Protein AF-A0A2H6MW61-F1 (afdb_monomer)

Structure (mmCIF, N/CA/C/O backbone):
data_AF-A0A2H6MW61-F1
#
_entry.id   AF-A0A2H6MW61-F1
#
loop_
_atom_site.group_PDB
_atom_site.id
_atom_site.type_symbol
_atom_site.label_atom_id
_atom_site.label_alt_id
_atom_site.label_comp_id
_atom_site.label_asym_id
_atom_site.label_entity_id
_atom_site.label_seq_id
_atom_site.pdbx_PDB_ins_code
_atom_site.Cartn_x
_atom_site.Cartn_y
_atom_site.Cartn_z
_atom_site.occupancy
_atom_site.B_iso_or_equiv
_atom_site.auth_seq_id
_atom_site.auth_comp_id
_atom_site.auth_asym_id
_atom_site.auth_atom_id
_atom_site.pdbx_PDB_model_num
ATOM 1 N N . GLY A 1 1 ? -20.844 -7.692 7.297 1.00 74.25 1 GLY A N 1
ATOM 2 C CA . GLY A 1 1 ? -19.670 -7.343 6.476 1.00 74.25 1 GLY A CA 1
ATOM 3 C C . GLY A 1 1 ? -18.438 -7.556 7.317 1.00 74.25 1 GLY A C 1
ATOM 4 O O . GLY A 1 1 ? -18.528 -7.338 8.519 1.00 74.25 1 GLY A O 1
ATOM 5 N N . LYS A 1 2 ? -17.348 -8.031 6.718 1.00 93.31 2 LYS A N 1
ATOM 6 C CA . LYS A 1 2 ? -16.084 -8.287 7.413 1.00 93.31 2 LYS A CA 1
ATOM 7 C C . LYS A 1 2 ? -15.495 -6.965 7.920 1.00 93.31 2 LYS A C 1
ATOM 9 O O . LYS A 1 2 ? -15.616 -5.941 7.245 1.00 93.31 2 LYS A O 1
ATOM 14 N N . THR A 1 3 ? -14.907 -6.978 9.106 1.00 95.81 3 THR A N 1
ATOM 15 C CA . THR A 1 3 ? -14.278 -5.806 9.725 1.00 95.81 3 THR A CA 1
ATOM 16 C C . THR A 1 3 ? -12.868 -6.143 10.192 1.00 95.81 3 THR A C 1
ATOM 18 O O . THR A 1 3 ? -12.508 -7.317 10.312 1.00 95.81 3 THR A O 1
ATOM 21 N N . MET A 1 4 ? -12.051 -5.118 10.424 1.00 94.69 4 MET A N 1
ATOM 22 C CA . MET A 1 4 ? -10.743 -5.269 11.056 1.00 94.69 4 MET A CA 1
ATOM 23 C C . MET A 1 4 ? -10.389 -4.059 11.914 1.00 94.69 4 MET A C 1
ATOM 25 O O . MET A 1 4 ? -10.886 -2.959 11.681 1.00 94.69 4 MET A O 1
ATOM 29 N N . LEU A 1 5 ? -9.500 -4.266 12.884 1.00 94.44 5 LEU A N 1
ATOM 30 C CA . LEU A 1 5 ? -8.906 -3.188 13.666 1.00 94.44 5 LEU A CA 1
ATOM 31 C C . LEU A 1 5 ? -7.694 -2.616 12.932 1.00 94.44 5 LEU A C 1
ATOM 33 O O . LEU A 1 5 ? -6.813 -3.360 12.500 1.00 94.44 5 LEU A O 1
ATOM 37 N N . VAL A 1 6 ? -7.642 -1.293 12.829 1.00 90.44 6 VAL A N 1
ATOM 38 C CA . VAL A 1 6 ? -6.517 -0.551 12.256 1.00 90.44 6 VAL A CA 1
ATOM 39 C C . VAL A 1 6 ? -6.099 0.575 13.184 1.00 90.44 6 VAL A C 1
ATOM 41 O O . VAL A 1 6 ? -6.922 1.141 13.894 1.00 90.44 6 VAL A O 1
ATOM 44 N N . SER A 1 7 ? -4.818 0.924 13.152 1.00 90.69 7 SER A N 1
ATOM 45 C CA . SER A 1 7 ? -4.273 2.054 13.903 1.00 90.69 7 SER A CA 1
ATOM 46 C C . SER A 1 7 ? -3.738 3.101 12.937 1.00 90.69 7 SER A C 1
ATOM 48 O O . SER A 1 7 ? -2.942 2.798 12.049 1.00 90.69 7 SER A O 1
ATOM 50 N N . GLY A 1 8 ? -4.177 4.345 13.123 1.00 86.06 8 GLY A N 1
ATOM 51 C CA . GLY A 1 8 ? -3.647 5.504 12.407 1.00 86.06 8 GLY A CA 1
ATOM 52 C C . GLY A 1 8 ? -2.491 6.174 13.155 1.00 86.06 8 GLY A C 1
ATOM 53 O O . GLY A 1 8 ? -1.957 5.646 14.127 1.00 86.06 8 GLY A O 1
ATOM 54 N N . VAL A 1 9 ? -2.156 7.404 12.755 1.00 82.69 9 VAL A N 1
ATOM 55 C CA . VAL A 1 9 ? -1.073 8.206 13.368 1.00 82.69 9 VAL A CA 1
ATOM 56 C C . VAL A 1 9 ? -1.297 8.473 14.863 1.00 82.69 9 VAL A C 1
ATOM 58 O O . VAL A 1 9 ? -0.337 8.625 15.613 1.00 82.69 9 VAL A O 1
ATOM 61 N N . LYS A 1 10 ? -2.555 8.496 15.320 1.00 85.81 10 LYS A N 1
ATOM 62 C CA . LYS A 1 10 ? -2.901 8.661 16.741 1.00 85.81 10 LYS A CA 1
ATOM 63 C C . LYS A 1 10 ? -2.623 7.410 17.589 1.00 85.81 10 LYS A C 1
ATOM 65 O O . LYS A 1 10 ? -2.702 7.490 18.807 1.00 85.81 10 LYS A O 1
ATOM 70 N N . GLY A 1 11 ? -2.317 6.267 16.971 1.00 86.19 11 GLY A N 1
ATOM 71 C CA . GLY A 1 11 ? -2.015 5.000 17.648 1.00 86.19 11 GLY A CA 1
ATOM 72 C C . GLY A 1 11 ? -3.237 4.247 18.184 1.00 86.19 11 GLY A C 1
ATOM 73 O O . GLY A 1 11 ? -3.205 3.022 18.256 1.00 86.19 11 GLY A O 1
ATOM 74 N N . GLU A 1 12 ? -4.327 4.948 18.493 1.00 90.56 12 GLU A N 1
ATOM 75 C CA . GLU A 1 12 ? -5.593 4.353 18.929 1.00 90.56 12 GLU A CA 1
ATOM 76 C C . GLU A 1 12 ? -6.193 3.455 17.828 1.00 90.56 12 GLU A C 1
ATOM 78 O O . GLU A 1 12 ? -6.417 3.933 16.707 1.00 90.56 12 GLU A O 1
ATOM 83 N N . PRO A 1 13 ? -6.432 2.158 18.107 1.00 92.06 13 PRO A N 1
ATOM 84 C CA . PRO A 1 13 ? -7.088 1.266 17.163 1.00 92.06 13 PRO A CA 1
ATOM 85 C C . PRO A 1 13 ? -8.559 1.638 16.968 1.00 92.06 13 PRO A C 1
ATOM 87 O O . PRO A 1 13 ? -9.263 1.936 17.931 1.00 92.06 13 PRO A O 1
ATOM 90 N N . PHE A 1 14 ? -9.044 1.543 15.736 1.00 91.94 14 PHE A N 1
ATOM 91 C CA . PHE A 1 14 ? -10.454 1.697 15.395 1.00 91.94 14 PHE A CA 1
ATOM 92 C C . PHE A 1 14 ? -10.889 0.615 14.405 1.00 91.94 14 PHE A C 1
ATOM 94 O O . PHE A 1 14 ? -10.076 0.058 13.665 1.00 91.94 14 PHE A O 1
ATOM 101 N N . GLU A 1 15 ? -12.175 0.277 14.432 1.00 95.75 15 GLU A N 1
ATOM 102 C CA . GLU A 1 15 ? -12.745 -0.756 13.571 1.00 95.75 15 GLU A CA 1
ATOM 103 C C . GLU A 1 15 ? -13.152 -0.171 12.217 1.00 95.75 15 GLU A C 1
ATOM 105 O O . GLU A 1 15 ? -13.824 0.858 12.142 1.00 95.75 15 GLU A O 1
ATOM 110 N N . VAL A 1 16 ? -12.768 -0.851 11.139 1.00 95.75 16 VAL A N 1
ATOM 111 C CA . VAL A 1 16 ? -13.093 -0.466 9.763 1.00 95.75 16 VAL A CA 1
ATOM 112 C C . VAL A 1 16 ? -13.763 -1.611 9.028 1.00 95.75 16 VAL A C 1
ATOM 114 O O . VAL A 1 16 ? -13.499 -2.786 9.293 1.00 95.75 16 VAL A O 1
ATOM 117 N N . LYS A 1 17 ? -14.633 -1.271 8.076 1.00 96.88 17 LYS A N 1
ATOM 118 C CA . LYS A 1 17 ? -15.276 -2.259 7.205 1.00 96.88 17 LYS A CA 1
ATOM 119 C C . LYS A 1 17 ? -14.343 -2.636 6.064 1.00 96.88 17 LYS A C 1
ATOM 121 O O . LYS A 1 17 ? -13.686 -1.775 5.485 1.00 96.88 17 LYS A O 1
ATOM 126 N N . ILE A 1 18 ? -14.356 -3.912 5.711 1.00 97.06 18 ILE A N 1
ATOM 127 C CA . ILE A 1 18 ? -13.675 -4.442 4.537 1.00 97.06 18 ILE A CA 1
ATOM 128 C C . ILE A 1 18 ? -14.694 -4.573 3.405 1.00 97.06 18 ILE A C 1
ATOM 130 O O . ILE A 1 18 ? -15.777 -5.136 3.589 1.00 97.06 18 ILE A O 1
ATOM 134 N N . ILE A 1 19 ? -14.339 -4.042 2.240 1.00 95.81 19 ILE A N 1
ATOM 135 C CA . ILE A 1 19 ? -15.047 -4.259 0.981 1.00 95.81 19 ILE A CA 1
ATOM 136 C C . ILE A 1 19 ? -14.253 -5.310 0.213 1.00 95.81 19 ILE A C 1
ATOM 138 O O . ILE A 1 19 ? -13.094 -5.087 -0.134 1.00 95.81 19 ILE A O 1
ATOM 142 N N . GLU A 1 20 ? -14.870 -6.463 -0.010 1.00 95.44 20 GLU A N 1
ATOM 143 C CA . GLU A 1 20 ? -14.196 -7.625 -0.585 1.00 95.44 20 GLU A CA 1
ATOM 144 C C . GLU A 1 20 ? -14.200 -7.585 -2.120 1.00 95.44 20 GLU A C 1
ATOM 146 O O . GLU A 1 20 ? -15.150 -7.093 -2.734 1.00 95.44 20 GLU A O 1
ATOM 151 N N . ASN A 1 21 ? -13.161 -8.157 -2.738 1.00 93.81 21 ASN A N 1
ATOM 152 C CA . ASN A 1 21 ? -13.046 -8.344 -4.195 1.00 93.81 21 ASN A CA 1
ATOM 153 C C . ASN A 1 21 ? -13.189 -7.058 -5.031 1.00 93.81 21 ASN A C 1
ATOM 155 O O . ASN A 1 21 ? -13.817 -7.047 -6.096 1.00 93.81 21 ASN A O 1
ATOM 159 N N . VAL A 1 22 ? -12.587 -5.963 -4.571 1.00 94.69 22 VAL A N 1
ATOM 160 C CA . VAL A 1 22 ? -12.526 -4.725 -5.345 1.00 94.69 22 VAL A CA 1
ATOM 161 C C . VAL A 1 22 ? -11.485 -4.860 -6.447 1.00 94.69 22 VAL A C 1
ATOM 163 O O . VAL A 1 22 ? -10.330 -5.221 -6.221 1.00 94.69 22 VAL A O 1
ATOM 166 N N . VAL A 1 23 ? -11.907 -4.542 -7.668 1.00 95.19 23 VAL A N 1
ATOM 167 C CA . VAL A 1 23 ? -11.035 -4.529 -8.839 1.00 95.19 23 VAL A CA 1
ATOM 168 C C . VAL A 1 23 ? -10.393 -3.155 -8.976 1.00 95.19 23 VAL A C 1
ATOM 170 O O . VAL A 1 23 ? -11.079 -2.168 -9.243 1.00 95.19 23 VAL A O 1
ATOM 173 N N . LEU A 1 24 ? -9.067 -3.111 -8.873 1.00 91.19 24 LEU A N 1
ATOM 174 C CA . LEU A 1 24 ? -8.268 -1.930 -9.180 1.00 91.19 24 LEU A CA 1
ATOM 175 C C . LEU A 1 24 ? -7.682 -2.077 -10.583 1.00 91.19 24 LEU A C 1
ATOM 177 O O . LEU A 1 24 ? -7.087 -3.104 -10.913 1.00 91.19 24 LEU A O 1
ATOM 181 N N . LYS A 1 25 ? -7.857 -1.046 -11.413 1.00 90.19 25 LYS A N 1
ATOM 182 C CA . LYS A 1 25 ? -7.293 -0.976 -12.764 1.00 90.19 25 LYS A CA 1
ATOM 183 C C . LYS A 1 25 ? -6.444 0.281 -12.896 1.00 90.19 25 LYS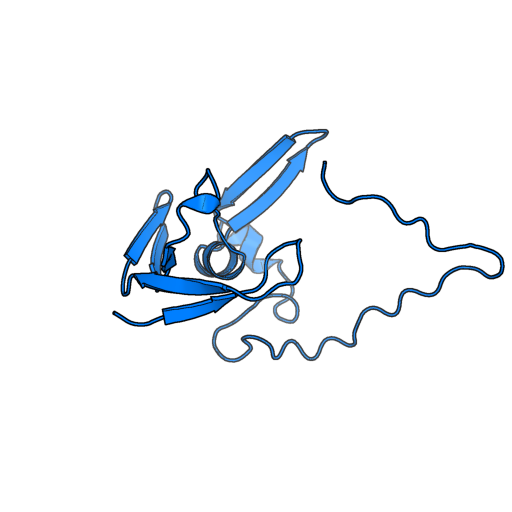 A C 1
ATOM 185 O O . LYS A 1 25 ? -6.959 1.384 -12.725 1.00 90.19 25 LYS A O 1
ATOM 190 N N . VAL A 1 26 ? -5.177 0.102 -13.253 1.00 82.25 26 VAL A N 1
ATOM 191 C CA . VAL A 1 26 ? -4.225 1.187 -13.510 1.00 82.25 26 VAL A CA 1
ATOM 192 C C . VAL A 1 26 ? -3.557 0.901 -14.849 1.00 82.25 26 VAL A C 1
ATOM 194 O O . VAL A 1 26 ? -2.845 -0.086 -14.987 1.00 82.25 26 VAL A O 1
ATOM 197 N N . GLY A 1 27 ? -3.835 1.722 -15.864 1.00 82.12 27 GLY A N 1
ATOM 198 C CA . GLY A 1 27 ? -3.359 1.467 -17.227 1.00 82.12 27 GLY A CA 1
ATOM 199 C C . GLY A 1 27 ? -3.808 0.096 -17.757 1.00 82.12 27 GLY A C 1
ATOM 200 O O . GLY A 1 27 ? -5.009 -0.199 -17.808 1.00 82.12 27 GLY A O 1
ATOM 201 N N . CYS A 1 28 ? -2.836 -0.726 -18.163 1.00 79.56 28 CYS A N 1
ATOM 202 C CA . CYS A 1 28 ? -3.022 -2.118 -18.587 1.00 79.56 28 CYS A CA 1
ATOM 203 C C . CYS A 1 28 ? -3.035 -3.126 -17.420 1.00 79.56 28 CYS A C 1
ATOM 205 O O . CYS A 1 28 ? -3.506 -4.247 -17.611 1.00 79.56 28 CYS A O 1
ATOM 207 N N . SER A 1 29 ? -2.600 -2.728 -16.222 1.00 81.06 29 SER A N 1
ATOM 208 C CA . SER A 1 29 ? -2.551 -3.584 -15.035 1.00 81.06 29 SER A CA 1
ATOM 209 C C . SER A 1 29 ? -3.901 -3.641 -14.321 1.00 81.06 29 SER A C 1
ATOM 211 O O . SER A 1 29 ? -4.627 -2.645 -14.201 1.00 81.06 29 SER A O 1
ATOM 213 N N . LYS A 1 30 ? -4.251 -4.831 -13.826 1.00 88.88 30 LYS A N 1
ATOM 214 C CA . LYS A 1 30 ? -5.492 -5.080 -13.089 1.00 88.88 30 LYS A CA 1
ATOM 215 C C . LYS A 1 30 ? -5.253 -6.082 -11.968 1.00 88.88 30 LYS A C 1
ATOM 217 O O . LYS A 1 30 ? -4.772 -7.181 -12.223 1.00 88.88 30 LYS A O 1
ATOM 222 N N . ILE A 1 31 ? -5.681 -5.728 -10.760 1.00 89.75 31 ILE A N 1
ATOM 223 C CA . ILE A 1 31 ? -5.634 -6.602 -9.582 1.00 89.75 31 ILE A CA 1
ATOM 224 C C . ILE A 1 31 ? -7.007 -6.662 -8.908 1.00 89.75 31 ILE A C 1
ATOM 226 O O . ILE A 1 31 ? -7.833 -5.762 -9.072 1.00 89.75 31 ILE A O 1
ATOM 230 N N . SER A 1 32 ? -7.257 -7.736 -8.163 1.00 93.75 32 SER A N 1
ATOM 231 C CA . SER A 1 32 ? -8.424 -7.879 -7.289 1.00 93.75 32 SER A CA 1
ATOM 232 C C . SER A 1 32 ? -7.933 -7.968 -5.853 1.00 93.75 32 SER A C 1
ATOM 234 O O . SER A 1 32 ? -7.071 -8.799 -5.564 1.00 93.75 32 SER A O 1
ATOM 236 N N . MET A 1 33 ? -8.456 -7.125 -4.968 1.00 93.38 33 MET A N 1
ATOM 237 C CA . MET A 1 33 ? -8.076 -7.115 -3.557 1.00 93.38 33 MET A CA 1
ATOM 238 C C . MET A 1 33 ? -9.215 -6.637 -2.658 1.00 93.38 33 MET A C 1
ATOM 240 O O . MET A 1 33 ? -10.153 -5.979 -3.105 1.00 93.38 33 MET A O 1
ATOM 244 N N . ASP A 1 34 ? -9.105 -6.954 -1.375 1.00 94.50 34 ASP A N 1
ATOM 245 C CA . ASP A 1 34 ? -9.963 -6.391 -0.339 1.00 94.50 34 ASP A CA 1
ATOM 246 C C . ASP A 1 34 ? -9.477 -4.976 0.013 1.00 94.50 34 ASP A C 1
ATOM 248 O O . ASP A 1 34 ? -8.272 -4.737 0.093 1.00 94.50 34 ASP A O 1
ATOM 252 N N . VAL A 1 35 ? -10.394 -4.033 0.239 1.00 94.38 35 VAL A N 1
ATOM 253 C CA . VAL A 1 35 ? -10.059 -2.640 0.591 1.00 94.38 35 VAL A CA 1
ATOM 254 C C . VAL A 1 35 ? -10.762 -2.193 1.866 1.00 94.38 35 VAL A C 1
ATOM 256 O O . VAL A 1 35 ? -11.826 -2.699 2.226 1.00 94.38 35 VAL A O 1
ATOM 259 N N . LEU A 1 36 ? -10.169 -1.213 2.548 1.00 95.25 36 LEU A N 1
ATOM 260 C CA . LEU A 1 36 ? -10.688 -0.668 3.799 1.00 95.25 36 LEU A CA 1
ATOM 261 C C . LEU A 1 36 ? -11.562 0.551 3.534 1.00 95.25 36 LEU A C 1
ATOM 263 O O . LEU A 1 36 ? -11.136 1.503 2.882 1.00 95.25 36 LEU A O 1
ATO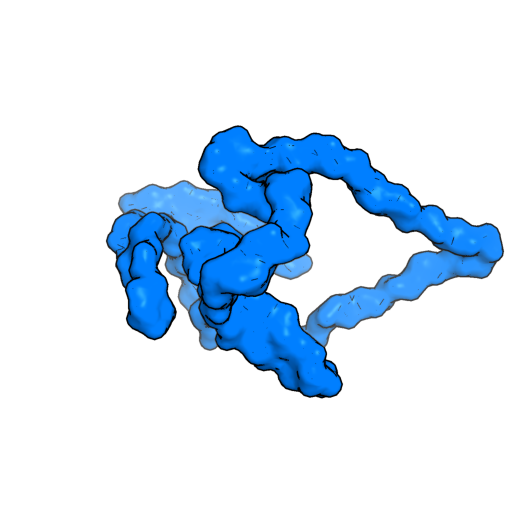M 267 N N . TYR A 1 37 ? -12.772 0.541 4.080 1.00 94.56 37 TYR A N 1
ATOM 268 C CA . TYR A 1 37 ? -13.657 1.695 4.054 1.00 94.56 37 TYR A CA 1
ATOM 269 C C . TYR A 1 37 ? -13.434 2.561 5.295 1.00 94.56 37 TYR A C 1
ATOM 271 O O . TYR A 1 37 ? -13.825 2.178 6.400 1.00 94.56 37 TYR A O 1
ATOM 279 N N . ILE A 1 38 ? -12.809 3.723 5.089 1.00 93.62 38 ILE A N 1
ATOM 280 C CA . ILE A 1 38 ? -12.458 4.691 6.136 1.00 93.62 38 ILE A CA 1
ATOM 281 C C . ILE A 1 38 ? -12.944 6.084 5.705 1.00 93.62 38 ILE A C 1
ATOM 283 O O . ILE A 1 38 ? -12.192 6.820 5.062 1.00 93.62 38 ILE A O 1
ATOM 287 N N . PRO A 1 39 ? -14.204 6.458 5.991 1.00 89.44 39 PRO A N 1
ATOM 288 C CA . PRO A 1 39 ? -14.752 7.742 5.550 1.00 89.44 39 PRO A CA 1
ATOM 289 C C . PRO A 1 39 ? -14.021 8.948 6.163 1.00 89.44 39 PRO A C 1
ATOM 291 O O . PRO A 1 39 ? -13.940 10.003 5.538 1.00 89.44 39 PRO A O 1
ATOM 294 N N . GLU A 1 40 ? -13.429 8.794 7.348 1.00 88.06 40 GLU A N 1
ATOM 295 C CA . GLU A 1 40 ? -12.694 9.844 8.060 1.00 88.06 40 GLU A CA 1
ATOM 296 C C . GLU A 1 40 ? -11.334 10.174 7.426 1.00 88.06 40 GLU A C 1
ATOM 298 O O . GLU A 1 40 ? -10.744 11.201 7.758 1.00 88.06 40 GLU A O 1
ATOM 303 N N . ALA A 1 41 ? -10.822 9.334 6.517 1.00 87.19 41 ALA A N 1
ATOM 304 C CA . ALA A 1 41 ? -9.525 9.556 5.877 1.00 87.19 41 ALA A CA 1
ATOM 305 C C . ALA A 1 41 ? -9.511 10.799 4.967 1.00 87.19 41 ALA A C 1
ATOM 307 O O . ALA A 1 41 ? -8.442 11.325 4.665 1.00 87.19 41 ALA A O 1
ATOM 308 N N . GLY A 1 42 ? -10.678 11.265 4.502 1.00 88.88 42 GLY A N 1
ATOM 309 C CA . GLY A 1 42 ? -10.826 12.459 3.657 1.00 88.88 42 GLY A CA 1
ATOM 310 C C . GLY A 1 42 ? -10.298 12.317 2.221 1.00 88.88 42 GLY A C 1
ATOM 311 O O . GLY A 1 42 ? -10.620 13.137 1.365 1.00 88.88 42 GLY A O 1
ATOM 312 N N . MET A 1 43 ? -9.525 11.271 1.935 1.00 90.12 43 MET A N 1
ATOM 313 C CA . MET A 1 43 ? -9.054 10.899 0.606 1.00 90.12 43 MET A CA 1
ATOM 314 C C . MET A 1 43 ? -8.837 9.389 0.521 1.00 90.12 43 MET A C 1
ATOM 316 O O . MET A 1 43 ? -8.611 8.720 1.531 1.00 90.12 43 MET A O 1
ATOM 320 N N . ASN A 1 44 ? -8.860 8.858 -0.699 1.00 91.81 44 ASN A N 1
ATOM 321 C CA . ASN A 1 44 ? -8.516 7.463 -0.939 1.00 91.81 44 ASN A CA 1
ATOM 322 C C . ASN A 1 44 ? -6.996 7.290 -0.880 1.00 91.81 44 ASN A C 1
ATOM 324 O O . ASN A 1 44 ? -6.256 8.065 -1.486 1.00 91.81 44 ASN A O 1
ATOM 328 N N . LEU A 1 45 ? -6.543 6.257 -0.177 1.00 91.25 45 LEU A N 1
ATOM 329 C CA . LEU A 1 45 ? -5.128 5.937 -0.024 1.00 91.25 45 LEU A CA 1
ATOM 330 C C . LEU A 1 45 ? -4.813 4.644 -0.774 1.00 91.25 45 LEU A C 1
ATOM 332 O O . LEU A 1 45 ? -5.517 3.648 -0.617 1.00 91.25 45 LEU A O 1
ATOM 336 N N . LEU A 1 46 ? -3.739 4.658 -1.564 1.00 89.12 46 LEU A N 1
ATOM 337 C CA . LEU A 1 46 ? -3.192 3.453 -2.177 1.00 89.12 46 LEU A CA 1
ATOM 338 C C . LEU A 1 46 ? -2.092 2.904 -1.264 1.00 89.12 46 LEU A C 1
ATOM 340 O O . LEU A 1 46 ? -1.062 3.549 -1.058 1.00 89.12 46 LEU A O 1
ATOM 344 N N . GLY A 1 47 ? -2.352 1.744 -0.666 1.00 88.94 47 GLY A N 1
ATOM 345 C CA . GLY A 1 47 ? -1.423 1.085 0.244 1.00 88.94 47 GLY A CA 1
ATOM 346 C C . GLY A 1 47 ? -0.220 0.470 -0.472 1.00 88.94 47 GLY A C 1
ATOM 347 O O . GLY A 1 47 ? -0.179 0.351 -1.698 1.00 88.94 47 GLY A O 1
ATOM 348 N N . ARG A 1 48 ? 0.778 0.053 0.318 1.00 87.56 48 ARG A N 1
ATOM 349 C CA . ARG A 1 48 ? 1.963 -0.647 -0.207 1.00 87.56 48 ARG A CA 1
ATOM 350 C C . ARG A 1 48 ? 1.607 -1.987 -0.842 1.00 87.56 48 ARG A C 1
ATOM 352 O O . ARG A 1 48 ? 2.198 -2.347 -1.842 1.00 87.56 48 ARG A O 1
ATOM 359 N N . ASP A 1 49 ? 0.638 -2.689 -0.272 1.00 86.50 49 ASP A N 1
ATOM 360 C CA . ASP A 1 49 ? 0.084 -3.930 -0.808 1.00 86.50 49 ASP A CA 1
ATOM 361 C C . ASP A 1 49 ? -0.424 -3.758 -2.246 1.00 86.50 49 ASP A C 1
ATOM 363 O O . ASP A 1 49 ? -0.057 -4.533 -3.127 1.00 86.50 49 ASP A O 1
ATOM 367 N N . ALA A 1 50 ? -1.200 -2.703 -2.504 1.00 88.12 50 ALA A N 1
ATOM 368 C CA . ALA A 1 50 ? -1.691 -2.393 -3.840 1.00 88.12 50 ALA A CA 1
ATOM 369 C C . ALA A 1 50 ? -0.564 -1.944 -4.784 1.00 88.12 50 ALA A C 1
ATOM 371 O O . ALA A 1 50 ? -0.511 -2.402 -5.923 1.00 88.12 50 ALA A O 1
ATOM 372 N N . LEU A 1 51 ? 0.350 -1.082 -4.318 1.00 87.25 51 LEU A N 1
ATOM 373 C CA . LEU A 1 51 ? 1.501 -0.617 -5.104 1.00 87.25 51 LEU A CA 1
ATOM 374 C C . LEU A 1 51 ? 2.419 -1.775 -5.526 1.00 87.25 51 LEU A C 1
ATOM 376 O O . LEU A 1 51 ? 2.811 -1.841 -6.686 1.00 87.25 51 LEU A O 1
ATOM 380 N N . SER A 1 52 ? 2.726 -2.702 -4.616 1.00 82.12 52 SER A N 1
ATOM 381 C CA . SER A 1 52 ? 3.546 -3.884 -4.907 1.00 82.12 52 SER A CA 1
ATOM 382 C C . SER A 1 52 ? 2.846 -4.829 -5.881 1.00 82.12 52 SER A C 1
ATOM 384 O O . SER A 1 52 ? 3.447 -5.248 -6.864 1.00 82.12 52 SER A O 1
ATOM 386 N N . LEU A 1 53 ? 1.556 -5.109 -5.670 1.00 84.38 53 LEU A N 1
ATOM 387 C CA . LEU A 1 53 ? 0.770 -5.974 -6.556 1.00 84.38 53 LEU A CA 1
ATOM 388 C C . LEU A 1 53 ? 0.599 -5.417 -7.973 1.00 84.38 53 LEU A C 1
ATOM 390 O O . LEU A 1 53 ? 0.499 -6.185 -8.926 1.00 84.38 53 LEU A O 1
ATOM 394 N N . LEU A 1 54 ? 0.523 -4.094 -8.110 1.00 84.31 54 LEU A N 1
ATOM 395 C CA . LEU A 1 54 ? 0.441 -3.420 -9.404 1.00 84.31 54 LEU A CA 1
ATOM 396 C C . LEU A 1 54 ? 1.803 -3.293 -10.098 1.00 84.31 54 LEU A C 1
ATOM 398 O O . LEU A 1 54 ? 1.829 -2.869 -11.252 1.00 84.31 54 LEU A O 1
ATOM 402 N N . GLY A 1 55 ? 2.903 -3.631 -9.414 1.00 80.81 55 GLY A N 1
ATOM 403 C CA . GLY A 1 55 ? 4.255 -3.407 -9.915 1.00 80.81 55 GLY A CA 1
ATOM 404 C C . GLY A 1 55 ? 4.538 -1.918 -10.090 1.00 80.81 55 GLY A C 1
ATOM 405 O O . GLY A 1 55 ? 4.966 -1.496 -11.155 1.00 80.81 55 GLY A O 1
ATOM 406 N N . CYS A 1 56 ? 4.219 -1.090 -9.094 1.00 83.19 56 CYS A N 1
ATOM 407 C CA . CYS A 1 56 ? 4.422 0.352 -9.187 1.00 83.19 56 CYS A CA 1
ATOM 408 C C . CYS A 1 56 ? 5.810 0.792 -8.701 1.00 83.19 56 CYS A C 1
ATOM 410 O O . CYS A 1 56 ? 6.295 0.344 -7.663 1.00 83.19 56 CYS A O 1
ATOM 412 N N . GLU A 1 57 ? 6.382 1.775 -9.391 1.00 82.12 57 GLU A N 1
ATOM 413 C CA . GLU A 1 57 ? 7.576 2.516 -8.993 1.00 82.12 57 GLU A CA 1
ATOM 414 C C . GLU A 1 57 ? 7.202 3.920 -8.498 1.00 82.12 57 GLU A C 1
ATOM 416 O O . GLU A 1 57 ? 6.344 4.595 -9.075 1.00 82.12 57 GLU A O 1
ATOM 421 N N . LEU A 1 58 ? 7.869 4.379 -7.435 1.00 86.31 58 LEU A N 1
ATOM 422 C CA . LEU A 1 58 ? 7.767 5.753 -6.945 1.00 86.31 58 LEU A CA 1
ATOM 423 C C . LEU A 1 58 ? 9.008 6.541 -7.362 1.00 86.31 58 LEU A C 1
ATOM 425 O O . LEU A 1 58 ? 10.092 6.332 -6.821 1.00 86.31 58 LEU A O 1
ATOM 429 N N . ILE A 1 59 ? 8.838 7.493 -8.278 1.00 84.69 59 ILE A N 1
ATOM 430 C CA . ILE A 1 59 ? 9.920 8.364 -8.742 1.00 84.69 59 ILE A CA 1
ATOM 431 C C . ILE A 1 59 ? 9.795 9.723 -8.059 1.00 84.69 59 ILE A C 1
ATOM 433 O O . ILE A 1 59 ? 8.816 10.452 -8.256 1.00 84.69 59 ILE A O 1
ATOM 437 N N . PHE A 1 60 ? 10.814 10.070 -7.275 1.00 88.38 60 PHE A N 1
ATOM 438 C CA . PHE A 1 60 ? 10.941 11.364 -6.613 1.00 88.38 60 PHE A CA 1
ATOM 439 C C . PHE A 1 60 ? 11.821 12.292 -7.451 1.00 88.38 60 PHE A C 1
ATOM 441 O O . PHE A 1 60 ? 12.982 11.993 -7.715 1.00 88.38 60 PHE A O 1
ATOM 448 N N . SER A 1 61 ? 11.272 13.435 -7.854 1.00 90.56 61 SER A N 1
ATOM 449 C CA . SER A 1 61 ? 11.979 14.456 -8.626 1.00 90.56 61 SER A CA 1
ATOM 450 C C . SER A 1 61 ? 11.757 15.823 -7.986 1.00 90.56 61 SER A C 1
ATOM 452 O O . SER A 1 61 ? 10.731 16.475 -8.206 1.00 90.56 61 SER A O 1
ATOM 454 N N . GLY A 1 62 ? 12.730 16.260 -7.184 1.00 91.12 62 GLY A N 1
ATOM 455 C CA . GLY A 1 62 ? 12.610 17.466 -6.365 1.00 91.12 62 GLY A CA 1
ATOM 456 C C . GLY A 1 62 ? 11.487 17.317 -5.338 1.00 91.12 62 GLY A C 1
ATOM 457 O O . GLY A 1 62 ? 11.479 16.371 -4.558 1.00 91.12 62 GLY A O 1
ATOM 458 N N . GLU A 1 63 ? 10.520 18.232 -5.364 1.00 89.81 63 GLU A N 1
ATOM 459 C CA . GLU A 1 63 ? 9.357 18.225 -4.460 1.00 89.81 63 GLU A CA 1
ATOM 460 C C . GLU A 1 63 ? 8.194 17.351 -4.959 1.00 89.81 63 GLU A C 1
ATOM 462 O O . GLU A 1 63 ? 7.156 17.258 -4.305 1.00 89.81 63 GLU A O 1
ATOM 467 N N . LYS A 1 64 ? 8.331 16.717 -6.132 1.00 89.00 64 LYS A N 1
ATOM 468 C CA . LYS A 1 64 ? 7.275 15.900 -6.737 1.00 89.00 64 LYS A CA 1
ATOM 469 C C . LYS A 1 64 ? 7.560 14.415 -6.563 1.00 89.00 64 LYS A C 1
ATOM 471 O O . LYS A 1 64 ? 8.682 13.960 -6.775 1.00 89.00 64 LYS A O 1
ATOM 476 N N . CYS A 1 65 ? 6.510 13.661 -6.259 1.00 87.81 65 CYS A N 1
ATOM 477 C CA . CYS A 1 65 ? 6.487 12.208 -6.360 1.00 87.81 65 CYS A CA 1
ATOM 478 C C . CYS A 1 65 ? 5.540 11.818 -7.499 1.00 87.81 65 CYS A C 1
ATOM 480 O O . CYS A 1 65 ? 4.440 12.363 -7.606 1.00 87.81 65 CYS A O 1
ATOM 482 N N . SER A 1 66 ? 5.976 10.899 -8.354 1.00 87.62 66 SER A N 1
ATOM 483 C CA . SER A 1 66 ? 5.166 10.322 -9.426 1.00 87.62 66 SER A CA 1
ATOM 484 C C . SER A 1 66 ? 5.145 8.806 -9.298 1.00 87.62 66 SER A C 1
ATOM 486 O O . SER A 1 66 ? 6.147 8.206 -8.917 1.00 87.62 66 SER A O 1
ATOM 488 N N . VAL A 1 67 ? 3.991 8.209 -9.587 1.00 86.88 67 VAL A N 1
ATOM 489 C CA . VAL A 1 67 ? 3.792 6.758 -9.565 1.00 86.88 67 VAL A CA 1
ATOM 490 C C . VAL A 1 67 ? 3.778 6.265 -11.005 1.00 86.88 67 VAL A C 1
ATOM 492 O O . VAL A 1 67 ? 2.988 6.767 -11.805 1.00 86.88 67 VAL A O 1
ATOM 495 N N . HIS A 1 68 ? 4.629 5.296 -11.322 1.00 84.00 68 HIS A N 1
ATOM 496 C CA . HIS A 1 68 ? 4.720 4.673 -1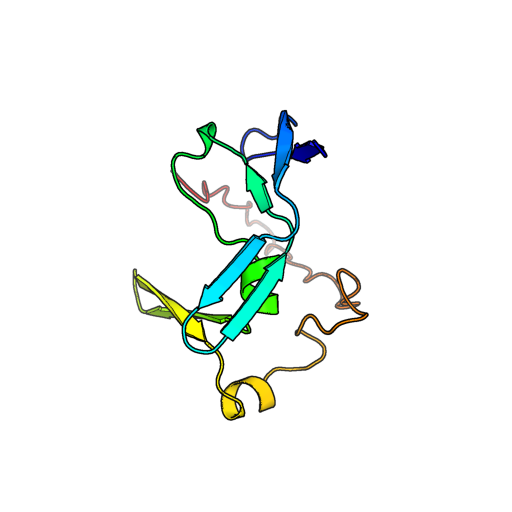2.645 1.00 84.00 68 HIS A CA 1
ATOM 497 C C . HIS A 1 68 ? 4.492 3.171 -12.530 1.00 84.00 68 HIS A C 1
ATOM 499 O O . HIS A 1 68 ? 4.715 2.595 -11.469 1.00 84.00 68 HIS A O 1
ATOM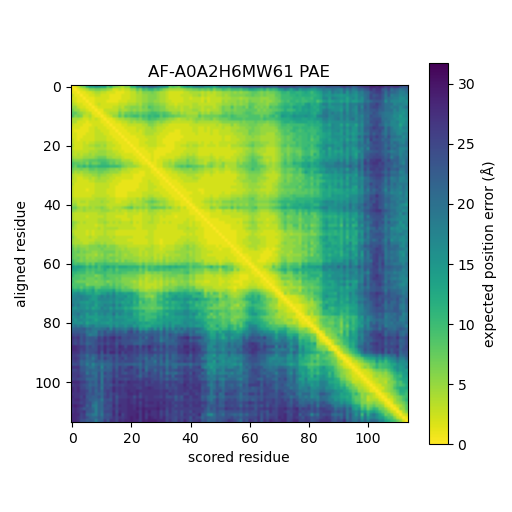 505 N N . LEU A 1 69 ? 4.019 2.535 -13.599 1.00 82.31 69 LEU A N 1
ATOM 506 C CA . LEU A 1 69 ? 4.040 1.075 -13.692 1.00 82.31 69 LEU A CA 1
ATOM 507 C C . LEU A 1 69 ? 5.442 0.658 -14.132 1.00 82.31 69 LEU A C 1
ATOM 509 O O . LEU A 1 69 ? 5.975 1.251 -15.069 1.00 82.31 69 LEU A O 1
ATOM 513 N N . LEU A 1 70 ? 6.011 -0.339 -13.463 1.00 76.50 70 LEU A N 1
ATOM 514 C CA . LEU A 1 70 ? 7.258 -0.962 -13.879 1.00 76.50 70 LEU A CA 1
ATOM 515 C C . LEU A 1 70 ? 7.064 -1.596 -15.258 1.00 76.50 70 LEU A C 1
ATOM 517 O O . LEU A 1 70 ? 6.048 -2.241 -15.524 1.00 76.50 70 LEU A O 1
ATOM 521 N N . ILE A 1 71 ? 8.051 -1.396 -16.123 1.00 75.00 71 ILE A N 1
ATOM 522 C CA . ILE A 1 71 ? 8.199 -2.154 -17.369 1.00 75.00 71 ILE A CA 1
ATOM 523 C C . ILE A 1 71 ? 9.109 -3.365 -17.126 1.00 75.00 71 ILE A C 1
ATOM 525 O O . ILE A 1 71 ? 9.936 -3.343 -16.209 1.00 75.00 71 ILE A O 1
ATOM 529 N N . ASP A 1 72 ? 9.004 -4.388 -17.976 1.00 70.00 72 ASP A N 1
ATOM 530 C CA . ASP A 1 72 ? 9.749 -5.653 -17.855 1.00 70.00 72 ASP A CA 1
ATOM 531 C C . ASP A 1 72 ? 11.268 -5.444 -17.673 1.00 70.00 72 ASP A C 1
ATOM 533 O O . ASP A 1 72 ? 11.908 -6.135 -16.876 1.00 70.00 72 ASP A O 1
ATOM 537 N N . GLU A 1 73 ? 11.871 -4.458 -18.357 1.00 71.19 73 GLU A N 1
ATOM 538 C CA . GLU A 1 73 ? 13.301 -4.165 -18.194 1.00 71.19 73 GLU A CA 1
ATOM 539 C C . GLU A 1 73 ? 13.646 -3.628 -16.798 1.00 71.19 73 GLU A C 1
ATOM 541 O O . GLU A 1 73 ? 14.692 -3.980 -16.249 1.00 71.19 73 GLU A O 1
ATOM 546 N N . GLN A 1 74 ? 12.782 -2.802 -16.202 1.00 68.06 74 GLN A N 1
ATOM 547 C CA . GLN A 1 74 ? 12.988 -2.272 -14.852 1.00 68.06 74 GLN A CA 1
ATOM 548 C C . GLN A 1 74 ? 12.796 -3.360 -13.799 1.00 68.06 74 GLN A C 1
ATOM 550 O O . GLN A 1 74 ? 13.558 -3.413 -12.839 1.00 68.06 74 GLN A O 1
ATOM 555 N N . GLU A 1 75 ? 11.825 -4.253 -13.989 1.00 67.19 75 GLU A N 1
ATOM 556 C CA . GLU A 1 75 ? 11.621 -5.388 -13.087 1.00 67.19 75 GLU A CA 1
ATOM 557 C C . GLU A 1 75 ? 12.845 -6.320 -13.078 1.00 67.19 75 GLU A C 1
ATOM 559 O O . GLU A 1 75 ? 13.273 -6.776 -12.019 1.00 67.19 75 GLU A O 1
ATOM 564 N N . SER A 1 76 ? 13.482 -6.522 -14.239 1.00 68.00 76 SER A N 1
ATOM 565 C CA . SER A 1 76 ? 14.630 -7.430 -14.397 1.00 68.00 76 SER A CA 1
ATOM 566 C C . SER A 1 76 ? 15.890 -7.044 -13.608 1.00 68.00 76 SER A C 1
ATOM 568 O O . SER A 1 76 ? 16.752 -7.893 -13.375 1.00 68.00 76 SER A O 1
ATOM 570 N N . ILE A 1 77 ? 16.009 -5.777 -13.196 1.00 73.88 77 ILE A N 1
ATOM 571 C CA . ILE A 1 77 ? 17.163 -5.256 -12.448 1.00 73.88 77 ILE A CA 1
ATOM 572 C C . ILE A 1 77 ? 16.890 -5.108 -10.945 1.00 73.88 77 ILE A C 1
ATOM 574 O O . ILE A 1 77 ? 17.796 -4.735 -10.196 1.00 73.88 77 ILE A O 1
ATOM 578 N N . ILE A 1 78 ? 15.662 -5.383 -10.491 1.00 66.00 78 ILE A N 1
ATOM 579 C CA . ILE A 1 78 ? 15.310 -5.358 -9.069 1.00 66.00 78 ILE A CA 1
ATOM 580 C C . ILE A 1 78 ? 15.886 -6.607 -8.397 1.00 66.00 78 ILE A C 1
ATOM 582 O O . ILE A 1 78 ? 15.691 -7.726 -8.867 1.00 66.00 78 ILE A O 1
ATOM 586 N N . ASP A 1 79 ? 16.575 -6.426 -7.266 1.00 69.50 79 ASP A N 1
ATOM 587 C CA . ASP A 1 79 ? 17.050 -7.553 -6.463 1.00 69.50 79 ASP A CA 1
ATOM 588 C C . ASP A 1 79 ? 15.840 -8.371 -5.959 1.00 69.50 79 ASP A C 1
ATOM 590 O O . ASP A 1 79 ? 15.020 -7.850 -5.188 1.00 69.50 79 ASP A O 1
ATOM 594 N N . PRO A 1 80 ? 15.712 -9.654 -6.346 1.00 65.06 80 PRO A N 1
ATOM 595 C CA . PRO A 1 80 ? 14.591 -10.495 -5.936 1.00 65.06 80 PRO A CA 1
ATOM 596 C C . PRO A 1 80 ? 14.535 -10.731 -4.418 1.00 65.06 80 PRO A C 1
ATOM 598 O O . PRO A 1 80 ? 13.496 -11.144 -3.908 1.00 65.06 80 PRO A O 1
ATOM 601 N N . LEU A 1 81 ? 15.617 -10.460 -3.675 1.00 65.81 81 LEU A N 1
ATOM 602 C CA . LEU A 1 81 ? 15.631 -10.487 -2.210 1.00 65.81 81 LEU A CA 1
ATOM 603 C C . LEU A 1 81 ? 14.952 -9.271 -1.578 1.00 65.81 81 LEU A C 1
ATOM 605 O O . LEU A 1 81 ? 14.626 -9.325 -0.395 1.00 65.81 81 LEU A O 1
ATOM 609 N N . VAL A 1 82 ? 14.766 -8.184 -2.330 1.00 60.59 82 VAL A N 1
ATOM 610 C CA . VAL A 1 82 ? 14.130 -6.938 -1.871 1.00 60.59 82 VAL A CA 1
ATOM 611 C C . VAL A 1 82 ? 12.666 -6.868 -2.318 1.00 60.59 82 VAL A C 1
ATOM 613 O O . VAL A 1 82 ? 11.851 -6.218 -1.660 1.00 60.59 82 VAL A O 1
ATOM 616 N N . TRP A 1 83 ? 12.313 -7.560 -3.404 1.00 66.25 83 TRP A N 1
ATOM 617 C CA . TRP A 1 83 ? 10.960 -7.578 -3.955 1.00 66.25 83 TRP A CA 1
ATOM 618 C C . TRP A 1 83 ? 10.018 -8.541 -3.215 1.00 66.25 83 TRP A C 1
ATOM 620 O O . TRP A 1 83 ? 10.377 -9.663 -2.852 1.00 66.25 83 TRP A O 1
ATOM 630 N N . GLU A 1 84 ? 8.768 -8.121 -3.013 1.00 57.22 84 GLU A N 1
ATOM 631 C CA . GLU A 1 84 ? 7.737 -8.964 -2.406 1.00 57.22 84 GLU A CA 1
ATOM 632 C C . GLU A 1 84 ? 7.180 -9.955 -3.440 1.00 57.22 84 GLU A C 1
ATOM 634 O O . GLU A 1 84 ? 6.218 -9.676 -4.147 1.00 57.22 84 GLU A O 1
ATOM 639 N N . ALA A 1 85 ? 7.785 -11.139 -3.541 1.00 55.97 85 ALA A N 1
ATOM 640 C CA . ALA A 1 85 ? 7.235 -12.229 -4.344 1.00 55.97 85 ALA A CA 1
ATOM 641 C C . ALA A 1 85 ? 6.131 -12.999 -3.588 1.00 55.97 85 ALA A C 1
ATOM 643 O O . ALA A 1 85 ? 6.148 -13.117 -2.355 1.00 55.97 85 ALA A O 1
ATOM 644 N N . GLY A 1 86 ? 5.189 -13.595 -4.329 1.00 43.31 86 GLY A N 1
ATOM 645 C CA . GLY A 1 86 ? 4.194 -14.513 -3.767 1.00 43.31 86 GLY A CA 1
ATOM 646 C C . GLY A 1 86 ? 4.871 -15.681 -3.036 1.00 43.31 86 GLY A C 1
ATOM 647 O O . GLY A 1 86 ? 5.595 -16.455 -3.649 1.00 43.31 86 GLY A O 1
ATOM 648 N N . GLY A 1 87 ? 4.652 -15.789 -1.721 1.00 46.75 87 GLY A N 1
ATOM 649 C CA . GLY A 1 87 ? 5.324 -16.758 -0.837 1.00 46.75 87 GLY A CA 1
ATOM 650 C C . GLY A 1 87 ? 6.270 -16.127 0.193 1.00 46.75 87 GLY A C 1
ATOM 651 O O . GLY A 1 87 ? 6.506 -16.730 1.236 1.00 46.75 87 GLY A O 1
ATOM 652 N N . ASN A 1 88 ? 6.712 -14.883 -0.034 1.00 51.06 88 ASN A N 1
ATOM 653 C CA . ASN A 1 88 ? 7.627 -14.150 0.852 1.00 51.06 88 ASN A CA 1
ATOM 654 C C . ASN A 1 88 ? 6.962 -12.927 1.512 1.00 51.06 88 ASN A C 1
ATOM 656 O O . ASN A 1 88 ? 7.647 -12.084 2.096 1.00 51.06 88 ASN A O 1
ATOM 660 N N . ARG A 1 89 ? 5.623 -12.835 1.447 1.00 44.22 89 ARG A N 1
ATOM 661 C CA . ARG A 1 89 ? 4.819 -11.766 2.061 1.00 44.22 89 ARG A CA 1
ATOM 662 C C . ARG A 1 89 ? 5.126 -11.664 3.559 1.00 44.22 89 ARG A C 1
ATOM 664 O O . ARG A 1 89 ? 4.749 -12.543 4.328 1.00 44.22 89 ARG A O 1
ATOM 671 N N . GLY A 1 90 ? 5.839 -10.618 3.976 1.00 45.84 90 GLY A N 1
ATOM 672 C CA . GLY A 1 90 ? 6.254 -10.432 5.375 1.00 45.84 90 GLY A CA 1
ATOM 673 C C . GLY A 1 90 ? 7.426 -11.311 5.843 1.00 45.84 90 GLY A C 1
ATOM 674 O O . GLY A 1 90 ? 7.718 -11.332 7.035 1.00 45.84 90 GLY A O 1
ATOM 675 N N . ILE A 1 91 ? 8.111 -12.013 4.930 1.00 47.50 91 ILE A N 1
ATOM 676 C CA . ILE A 1 91 ? 9.246 -12.913 5.212 1.00 47.50 91 ILE A CA 1
ATOM 677 C C . ILE A 1 91 ? 10.471 -12.517 4.374 1.00 47.50 91 ILE A C 1
ATOM 679 O O . ILE A 1 91 ? 11.275 -13.362 3.976 1.00 47.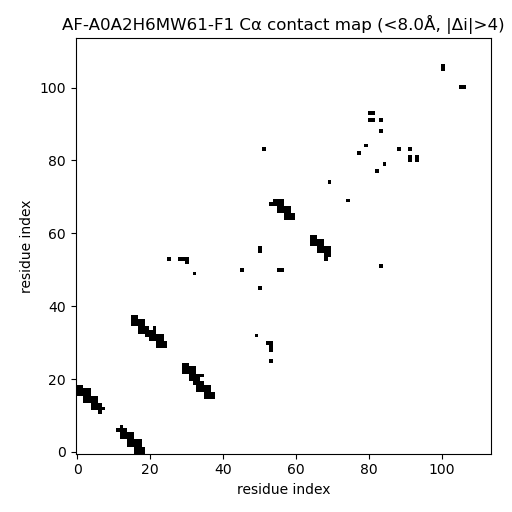50 91 ILE A O 1
ATOM 683 N N . LEU A 1 92 ? 10.654 -11.225 4.099 1.00 52.12 92 LEU A N 1
ATOM 684 C CA . LEU A 1 92 ? 11.965 -10.754 3.666 1.00 52.12 92 LEU A CA 1
ATOM 685 C C . LEU A 1 92 ? 12.892 -10.919 4.876 1.00 52.12 92 LEU A C 1
ATOM 687 O O . LEU A 1 92 ? 12.900 -10.086 5.780 1.00 52.12 92 LEU A O 1
ATOM 691 N N . LYS A 1 93 ? 13.633 -12.037 4.937 1.00 54.72 93 LYS A N 1
ATOM 692 C CA . LYS A 1 93 ? 14.674 -12.313 5.949 1.00 54.72 93 LYS A CA 1
ATOM 693 C C . LYS A 1 93 ? 15.906 -11.430 5.716 1.00 54.72 93 LYS A C 1
ATOM 695 O O . LYS A 1 93 ? 17.040 -11.896 5.770 1.00 54.72 93 LYS A O 1
ATOM 700 N N . ILE A 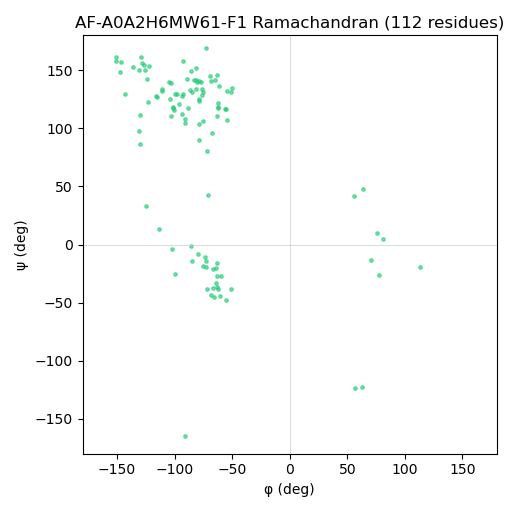1 94 ? 15.675 -10.160 5.418 1.00 59.62 94 ILE A N 1
ATOM 701 C CA . ILE A 1 94 ? 16.705 -9.142 5.369 1.00 59.62 94 ILE A CA 1
ATOM 702 C C . ILE A 1 94 ? 16.962 -8.766 6.832 1.00 59.62 94 ILE A C 1
ATOM 704 O O . ILE A 1 94 ? 16.007 -8.447 7.550 1.00 59.62 94 ILE A O 1
ATOM 708 N N . PRO A 1 95 ? 18.215 -8.837 7.312 1.00 58.38 95 PRO A N 1
ATOM 709 C CA . PRO A 1 95 ? 18.560 -8.306 8.620 1.00 58.38 95 PRO A CA 1
ATOM 710 C C . PRO A 1 95 ? 18.043 -6.864 8.725 1.00 58.38 95 PRO A C 1
ATOM 712 O O . PRO A 1 95 ? 18.265 -6.090 7.789 1.00 58.38 95 PRO A O 1
ATOM 715 N N . PRO A 1 96 ? 17.343 -6.481 9.809 1.00 57.25 96 PRO A N 1
ATOM 716 C CA . P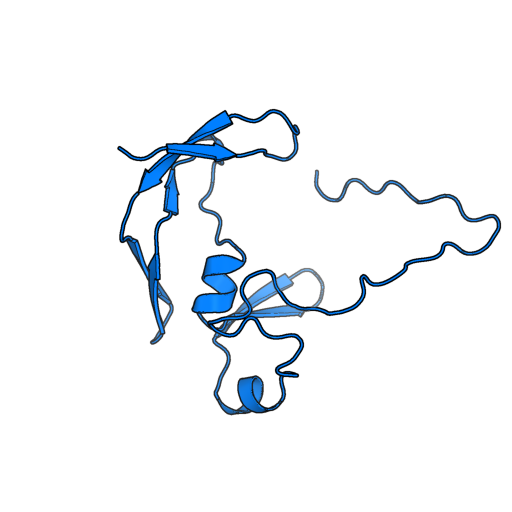RO A 1 96 ? 16.935 -5.097 9.996 1.00 57.25 96 PRO A CA 1
ATOM 717 C C . PRO A 1 96 ? 18.135 -4.171 9.802 1.00 57.25 96 PRO A C 1
ATOM 719 O O . PRO A 1 96 ? 19.220 -4.449 10.315 1.00 57.25 96 PRO A O 1
ATOM 722 N N . VAL A 1 97 ? 17.949 -3.078 9.059 1.00 67.50 97 VAL A N 1
ATOM 723 C CA . VAL A 1 97 ? 19.002 -2.071 8.914 1.00 67.50 97 VAL A CA 1
ATOM 724 C C . VAL A 1 97 ? 19.276 -1.485 10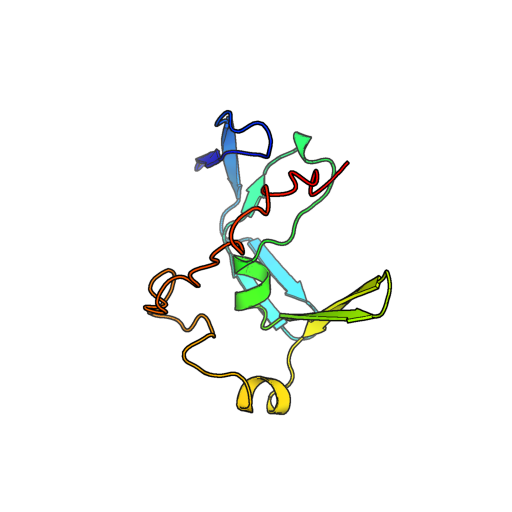.295 1.00 67.50 97 VAL A C 1
ATOM 726 O O . VAL A 1 97 ? 18.432 -0.794 10.868 1.00 67.50 97 VAL A O 1
ATOM 729 N N . GLU A 1 98 ? 20.451 -1.782 10.845 1.00 66.06 98 GLU A N 1
ATOM 730 C CA . GLU A 1 98 ? 20.874 -1.236 12.127 1.00 66.06 98 GLU A CA 1
ATOM 731 C C . GLU A 1 98 ? 21.373 0.198 11.917 1.00 66.06 98 GLU A C 1
ATOM 733 O O . GLU A 1 98 ? 22.469 0.437 11.410 1.00 66.06 98 GLU A O 1
ATOM 738 N N . VAL A 1 99 ? 20.551 1.174 12.297 1.00 69.31 99 VAL A N 1
ATOM 739 C CA . VAL A 1 99 ? 20.936 2.587 12.279 1.00 69.31 99 VAL A CA 1
ATOM 740 C C . VAL A 1 99 ? 21.525 2.940 13.640 1.00 69.31 99 VAL A C 1
ATOM 742 O O . VAL A 1 99 ? 20.795 3.108 14.616 1.00 69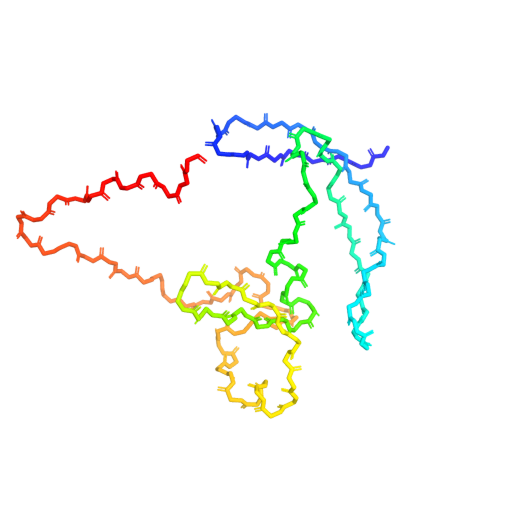.31 99 VAL A O 1
ATOM 745 N N . ARG A 1 100 ? 22.853 3.066 13.715 1.00 80.62 100 ARG A N 1
ATOM 746 C CA . ARG A 1 100 ? 23.540 3.601 14.900 1.00 80.62 100 ARG A CA 1
ATOM 747 C C . ARG A 1 100 ? 23.751 5.100 14.744 1.00 80.62 100 ARG A C 1
ATOM 749 O O . ARG A 1 100 ? 24.283 5.558 13.732 1.00 80.62 100 ARG A O 1
ATOM 756 N N . LEU A 1 101 ? 23.356 5.862 15.759 1.00 79.56 101 LEU A N 1
ATOM 757 C CA . LEU A 1 101 ? 23.733 7.268 15.852 1.00 79.56 101 LEU A CA 1
ATOM 758 C C . LEU A 1 101 ? 25.232 7.359 16.144 1.00 79.56 101 LEU A C 1
ATOM 760 O O . LEU A 1 101 ? 25.792 6.523 16.854 1.00 79.56 101 LEU A O 1
ATOM 764 N N . LYS A 1 102 ? 25.887 8.379 15.585 1.00 83.00 102 LYS A N 1
ATOM 765 C CA . LYS A 1 102 ? 27.241 8.727 16.019 1.00 83.00 102 LYS A CA 1
ATOM 766 C C . LYS A 1 102 ? 27.190 9.151 17.487 1.00 83.00 102 LYS A C 1
ATOM 768 O O . LYS A 1 102 ? 26.214 9.760 17.923 1.00 83.00 102 LYS A O 1
ATOM 773 N N . GLU A 1 103 ? 28.243 8.832 18.228 1.00 83.62 103 GLU A N 1
ATOM 774 C CA . GLU A 1 103 ? 28.369 9.207 19.634 1.00 83.62 103 GLU A CA 1
ATOM 775 C C . GLU A 1 103 ? 28.201 10.727 19.807 1.00 83.62 103 GLU A C 1
ATOM 777 O O . GLU A 1 103 ? 28.756 11.515 19.038 1.00 83.62 103 GLU A O 1
ATOM 782 N N . GLY A 1 104 ? 27.371 11.133 20.772 1.00 82.81 104 GLY A N 1
ATOM 783 C CA . GLY A 1 104 ? 27.037 12.539 21.024 1.00 82.81 104 GLY A CA 1
ATOM 784 C C . GLY A 1 104 ? 25.959 13.144 20.113 1.00 82.81 104 GLY A C 1
ATOM 785 O O . GLY A 1 104 ? 25.698 14.341 20.216 1.00 82.81 104 GLY A O 1
ATOM 786 N N . VAL A 1 105 ? 25.325 12.361 19.230 1.00 78.56 105 VAL A N 1
ATOM 787 C CA . VAL A 1 105 ? 24.216 12.832 18.385 1.00 78.56 105 VAL A CA 1
ATOM 788 C C . VAL A 1 105 ? 22.878 12.361 18.947 1.00 78.56 105 VAL A C 1
ATOM 790 O O . VAL A 1 105 ? 22.599 11.166 18.989 1.00 78.56 105 VAL A O 1
ATOM 793 N N . GLU A 1 106 ? 22.026 13.315 19.313 1.00 80.81 106 GLU A N 1
ATOM 794 C CA . GLU A 1 106 ? 20.642 13.050 19.712 1.00 80.81 106 GLU A CA 1
ATOM 795 C C . GLU A 1 106 ? 19.749 12.787 18.483 1.00 80.81 106 GLU A C 1
ATOM 797 O O . GLU A 1 106 ? 19.875 13.483 17.465 1.00 80.81 106 GLU A O 1
ATOM 802 N N . PRO A 1 107 ? 18.813 11.818 18.542 1.00 71.56 107 PRO A N 1
ATOM 803 C CA . PRO A 1 107 ? 17.864 11.591 17.463 1.00 71.56 107 PRO A CA 1
ATOM 804 C C . PRO A 1 107 ? 16.980 12.825 17.257 1.00 71.56 107 PRO A C 1
ATOM 806 O O . PRO A 1 107 ? 16.204 13.225 18.127 1.00 71.56 107 PRO A O 1
ATOM 809 N N . VAL A 1 108 ? 17.051 13.423 16.067 1.00 73.69 108 VAL A N 1
ATOM 810 C CA . VAL A 1 108 ? 16.197 14.563 15.724 1.00 73.69 108 VAL A CA 1
ATOM 811 C C . VAL A 1 108 ? 14.788 14.054 15.445 1.00 73.69 108 VAL A C 1
ATOM 813 O O . VAL A 1 108 ? 14.508 13.475 14.395 1.00 73.69 108 VAL A O 1
ATOM 816 N N . LYS A 1 109 ? 13.873 14.311 16.380 1.00 61.59 109 LYS A N 1
ATOM 817 C CA . LYS A 1 109 ? 12.446 14.015 16.234 1.00 61.59 109 LYS A CA 1
ATOM 818 C C . LYS A 1 109 ? 11.821 14.989 15.226 1.00 61.59 109 LYS A C 1
ATOM 820 O O . LYS A 1 109 ? 11.228 15.996 15.601 1.00 61.59 109 LYS A O 1
ATOM 825 N N . ARG A 1 110 ? 11.977 14.728 13.925 1.00 58.00 110 ARG A N 1
ATOM 826 C CA . ARG A 1 110 ? 11.229 15.458 12.893 1.00 58.00 110 ARG A CA 1
ATOM 827 C C . ARG A 1 110 ? 9.815 14.886 12.818 1.00 58.00 110 ARG A C 1
ATOM 829 O O . ARG A 1 110 ? 9.647 13.689 12.599 1.00 58.00 110 ARG A O 1
ATOM 836 N N . LYS A 1 111 ? 8.794 15.734 12.996 1.00 47.53 111 LYS A N 1
ATOM 837 C CA . LYS A 1 111 ? 7.420 15.402 12.589 1.00 47.53 111 LYS A CA 1
ATOM 838 C C . LYS A 1 111 ? 7.469 15.036 11.108 1.00 47.53 111 LYS A C 1
ATOM 840 O O . LYS A 1 111 ? 7.851 15.868 10.292 1.00 47.53 111 LYS A O 1
ATOM 845 N N . GLN A 1 112 ? 7.140 13.791 10.784 1.00 45.16 112 GLN A N 1
ATOM 846 C CA . GLN A 1 112 ? 7.224 13.305 9.410 1.00 45.16 112 GLN A CA 1
ATOM 847 C C . GLN A 1 112 ? 6.107 13.885 8.526 1.00 45.16 112 GLN A C 1
ATOM 849 O O . GLN A 1 112 ? 6.283 13.942 7.317 1.00 45.16 112 GLN A O 1
ATOM 854 N N . TYR A 1 113 ? 5.017 14.392 9.120 1.00 50.19 113 TYR A N 1
ATOM 855 C CA . TYR A 1 113 ? 3.940 15.109 8.430 1.00 50.19 113 TYR A CA 1
ATOM 856 C C . TYR A 1 113 ? 3.330 16.187 9.346 1.00 50.19 113 TYR A C 1
ATOM 858 O O . TYR A 1 113 ? 3.326 16.025 10.574 1.00 50.19 113 TYR A O 1
ATOM 866 N N . ASN A 1 114 ? 2.860 17.281 8.735 1.00 37.22 114 ASN A N 1
ATOM 867 C CA . ASN A 1 114 ? 1.995 18.291 9.359 1.00 37.22 114 ASN A CA 1
ATOM 868 C C . ASN A 1 114 ? 0.534 17.862 9.273 1.00 37.22 114 ASN A C 1
ATOM 870 O O . ASN A 1 114 ? 0.161 17.323 8.209 1.00 37.22 114 ASN A O 1
#

Organism: NCBI:txid3147026

Solvent-accessible surface area (backbone atoms only — not comparable to full-atom values): 7793 Å² total; per-residue (Å²): 127,58,69,47,78,46,62,57,97,84,60,62,68,45,80,34,43,47,46,75,73,41,75,50,74,55,93,92,43,74,50,73,42,69,43,78,56,59,83,86,65,82,59,91,78,86,49,69,70,56,36,60,75,61,41,50,41,81,49,74,59,88,97,43,77,45,81,42,71,60,48,75,75,62,56,72,73,52,59,72,80,77,50,84,46,96,90,35,76,95,57,63,87,62,77,77,84,82,82,77,72,59,90,95,56,77,87,81,85,68,76,90,70,135

Foldseek 3Di:
DDWDWDADPVRDTDIWDKDAQDWDDDPPFIDTGIDTDDVPVVDDDDDPVNCLNQQWDWDDDPPDTDIDHDDPVRVVPDDPLPHDDDPCVVPSVDPPPDDDDDPPDDDPPDPPDD

pLDDT: mean 79.01, std 15.24, range [37.22, 97.06]

Secondary structure (DSSP, 8-state):
--EEEEE-TT--EEEEEEEEEEEEEETTEEEEEEEEE-GGGSS----HHHHHHTTEEEEEETTEEEEEEPPHHHHTTS-TTTS--TT-TT---PPP---PPPTTPPP----S--

Mean predicted aligned error: 11.99 Å

Sequence (114 aa):
GKTMLVSGVKGEPFEVKIIENVVLKVGCSKISMDVLYIPEAGMNLLGRDALSLLGCELIFSGEKCSVHLLIDEQESIIDPLVWEAGGNRGILKIPPVEVRLKEGVEPVKRKQYN

Radius of gyration: 17.88 Å; Cα contacts (8 Å, |Δi|>4): 102; chains: 1; bounding box: 48×35×40 Å

InterPro domains:
  IPR021109 Aspartic peptidase domain superfamily [G3DSA:2.40.70.10] (1-77)
  IPR021109 Aspartic peptidase domain superfamily [SSF50630] (6-69)

Nearest PDB structures (foldseek):
  4exh-assembly1_A  TM=8.798E-01  e=1.896E-02  DG-75 Murine leukemia virus
  1gkh-assembly1_A-2  TM=3.142E-01  e=5.870E+00  Escherichia coli